Protein AF-A0A7J5Y7E7-F1 (afdb_monomer_lite)

pLDDT: mean 70.1, std 13.21, range [40.53, 94.88]

Organism: Dissostichus mawsoni (NCBI:txid36200)

Secondary structure (DSSP, 8-state):
-EE-S--S-----TT-SS-EEEEEEEEEEE-SS-EEEEEEEES--TT---EEE-S--EE-SSSEEEEEEEEEEHHHHHSTT-EEEEEEEE---HHHHHHHHHHHHHHHHHHHHHHHHHHHHHHHHHHHHHHHHHHHHHHHHHHHHHHHHHHTT-

InterPro domains:
  IPR003597 Immunoglobulin C1-set [PF07654] (18-87)
  IPR003597 Immunoglobulin C1-set [SM00407] (20-93)
  IPR007110 Immunoglobulin-like domain [PS50835] (1-99)
  IPR013783 Immunoglobulin-like fold [G3DSA:2.60.40.10] (2-101)
  IPR036179 Immunoglobulin-like domain superfamily [SSF48726] (21-87)
  IPR050380 Immune Recognition and Response Modulators [PTHR23411] (21-87)

Structure (mmCIF, N/CA/C/O backbone):
data_AF-A0A7J5Y7E7-F1
#
_entry.id   AF-A0A7J5Y7E7-F1
#
loop_
_atom_site.group_PDB
_atom_site.id
_atom_site.type_symbol
_atom_site.label_atom_id
_atom_site.label_alt_id
_atom_site.label_comp_id
_atom_site.label_asym_id
_atom_site.label_entity_id
_atom_site.label_seq_id
_atom_site.pdbx_PDB_ins_code
_atom_site.Cartn_x
_atom_site.Cartn_y
_atom_site.Cartn_z
_atom_site.occupancy
_atom_site.B_iso_or_equiv
_atom_site.auth_seq_id
_atom_site.auth_comp_id
_atom_site.auth_asym_id
_atom_site.auth_atom_id
_atom_site.pdbx_PDB_model_num
ATOM 1 N N . MET A 1 1 ? -9.689 8.902 6.388 1.00 49.56 1 MET A N 1
ATOM 2 C CA . MET A 1 1 ? -10.997 9.028 7.060 1.00 49.56 1 MET A CA 1
ATOM 3 C C . MET A 1 1 ? -10.695 9.070 8.545 1.00 49.56 1 MET A C 1
ATOM 5 O O . MET A 1 1 ? -10.110 8.118 9.051 1.00 49.56 1 MET A O 1
ATOM 9 N N . SER A 1 2 ? -10.965 10.191 9.203 1.00 42.97 2 SER A N 1
ATOM 10 C CA . SER A 1 2 ? -10.662 10.376 10.625 1.00 42.97 2 SER A CA 1
ATOM 11 C C . SER A 1 2 ? -11.962 10.228 11.402 1.00 42.97 2 SER A C 1
ATOM 13 O O . SER A 1 2 ? -12.922 10.935 11.108 1.00 42.97 2 SER A O 1
ATOM 15 N N . CYS A 1 3 ? -12.025 9.283 12.339 1.00 50.81 3 CYS A N 1
ATOM 16 C CA . CYS A 1 3 ? -13.221 9.081 13.147 1.00 50.81 3 CYS A CA 1
ATOM 17 C C . CYS A 1 3 ? -13.164 10.047 14.333 1.00 50.81 3 CYS A C 1
ATOM 19 O O . CYS A 1 3 ? -12.474 9.802 15.321 1.00 50.81 3 CYS A O 1
ATOM 21 N N . SER A 1 4 ? -13.862 11.175 14.214 1.00 48.72 4 SER A N 1
ATOM 22 C CA . SER A 1 4 ? -14.164 12.068 15.333 1.00 48.72 4 SER A CA 1
ATOM 23 C C . SER A 1 4 ? -15.438 11.616 16.047 1.00 48.72 4 SER A C 1
ATOM 25 O O . SER A 1 4 ? -16.263 10.901 15.485 1.00 48.72 4 SER A O 1
ATOM 27 N N . ARG A 1 5 ? -15.621 12.074 17.288 1.00 60.06 5 ARG A N 1
ATOM 28 C CA . ARG A 1 5 ? -16.760 11.779 18.182 1.00 60.06 5 ARG A CA 1
ATOM 29 C C . ARG A 1 5 ? -18.132 12.273 17.659 1.00 60.06 5 ARG A C 1
ATOM 31 O O . ARG A 1 5 ? -19.107 12.278 18.401 1.00 60.06 5 ARG A O 1
ATOM 38 N N . THR A 1 6 ? -18.216 12.709 16.402 1.00 40.53 6 THR A N 1
ATOM 39 C CA . THR A 1 6 ? -19.405 13.270 15.749 1.00 40.53 6 THR A CA 1
ATOM 40 C C . THR A 1 6 ? -20.445 12.187 15.453 1.00 40.53 6 THR A C 1
ATOM 42 O O . THR A 1 6 ? -20.490 11.601 14.376 1.00 40.53 6 THR A O 1
ATOM 45 N N . THR A 1 7 ? -21.244 11.918 16.486 1.00 50.38 7 THR A N 1
ATOM 46 C CA . THR A 1 7 ? -22.624 11.410 16.524 1.00 50.38 7 THR A CA 1
ATOM 47 C C . THR A 1 7 ? -23.261 11.053 15.181 1.00 50.38 7 THR A C 1
ATOM 49 O O . THR A 1 7 ? -23.774 11.915 14.473 1.00 50.38 7 THR A O 1
ATOM 52 N N . THR A 1 8 ? -23.379 9.761 14.885 1.00 48.59 8 THR A N 1
ATOM 53 C CA . THR A 1 8 ? -24.510 9.247 14.099 1.00 48.59 8 THR A CA 1
ATOM 54 C C . THR A 1 8 ? -24.797 7.801 14.509 1.00 48.59 8 THR A C 1
ATOM 56 O O . THR A 1 8 ? -24.079 6.881 14.141 1.00 48.59 8 THR A O 1
ATOM 59 N N . LYS A 1 9 ? -25.868 7.639 15.302 1.00 45.19 9 LYS A N 1
ATOM 60 C CA . LYS A 1 9 ? -26.534 6.379 15.694 1.00 45.19 9 LYS A CA 1
ATOM 61 C C . LYS A 1 9 ? -25.677 5.399 16.511 1.00 45.19 9 LYS A C 1
ATOM 63 O O . LYS A 1 9 ? -25.124 4.434 15.996 1.00 45.19 9 LYS A O 1
ATOM 68 N N . GLU A 1 10 ? -25.663 5.610 17.826 1.00 48.66 10 GLU A N 1
ATOM 69 C CA . GLU A 1 10 ? -25.092 4.666 18.786 1.00 48.66 10 GLU A CA 1
ATOM 70 C C . GLU A 1 10 ? -26.205 3.854 19.467 1.00 48.66 10 GLU A C 1
ATOM 72 O O . GLU A 1 10 ? -26.966 4.382 20.275 1.00 48.66 10 GLU A O 1
ATOM 77 N N . CYS A 1 11 ? -26.325 2.570 19.122 1.00 43.06 11 CYS A N 1
ATOM 78 C CA . CYS A 1 11 ? -27.237 1.645 19.797 1.00 43.06 11 CYS A CA 1
ATOM 79 C C . CYS A 1 11 ? -26.509 1.015 20.994 1.00 43.06 11 CYS A C 1
ATOM 81 O O . CYS A 1 11 ? -25.521 0.307 20.807 1.00 43.06 11 CYS A O 1
ATOM 83 N N . SER A 1 12 ? -26.982 1.267 22.217 1.00 50.56 12 SER A N 1
ATOM 84 C CA . SER A 1 12 ? -26.426 0.690 23.451 1.00 50.56 12 SER A CA 1
ATOM 85 C C . SER A 1 12 ? -27.406 -0.317 24.055 1.00 50.56 12 SER A C 1
ATOM 87 O O . SER A 1 12 ? -28.596 -0.025 24.154 1.00 50.56 12 SER A O 1
ATOM 89 N N . ASN A 1 13 ? -26.919 -1.492 24.464 1.00 51.56 13 ASN A N 1
ATOM 90 C CA . ASN A 1 13 ? -27.705 -2.505 25.172 1.00 51.56 13 ASN A CA 1
ATOM 91 C C . ASN A 1 13 ? -27.310 -2.509 26.662 1.00 51.56 13 ASN A C 1
ATOM 93 O O . ASN A 1 13 ? -26.133 -2.428 27.003 1.00 51.56 13 ASN A O 1
ATOM 97 N N . GLN A 1 14 ? -28.286 -2.579 27.568 1.00 52.41 14 GLN A N 1
ATOM 98 C CA . GLN A 1 14 ? -28.128 -2.205 28.985 1.00 52.41 14 GLN A CA 1
ATOM 99 C C . GLN A 1 14 ? -27.352 -3.224 29.855 1.00 52.41 14 GLN A C 1
ATOM 101 O O . GLN A 1 14 ? -27.191 -3.012 31.055 1.00 52.41 14 GLN A O 1
ATOM 106 N N . LYS A 1 15 ? -26.852 -4.333 29.288 1.00 50.50 15 LYS A N 1
ATOM 107 C CA . LYS A 1 15 ? -26.216 -5.438 30.040 1.00 50.50 15 LYS A CA 1
ATOM 108 C C . LYS A 1 15 ? -24.677 -5.433 30.083 1.00 50.50 15 LYS A C 1
ATOM 110 O O . LYS A 1 15 ? -24.100 -6.314 30.716 1.00 50.50 15 LYS A O 1
ATOM 115 N N . ASP A 1 16 ? -23.993 -4.445 29.508 1.00 55.19 16 ASP A N 1
ATOM 116 C CA . ASP A 1 16 ? -22.523 -4.386 29.515 1.00 55.19 16 ASP A CA 1
ATOM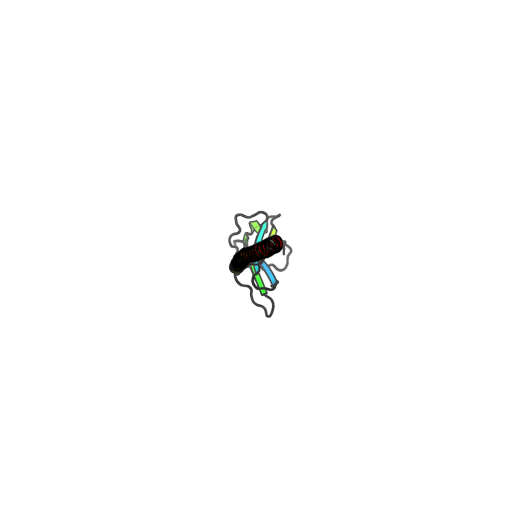 117 C C . ASP A 1 16 ? -21.964 -3.668 30.759 1.00 55.19 16 ASP A C 1
ATOM 119 O O . ASP A 1 16 ? -21.612 -2.490 30.725 1.00 55.19 16 ASP A O 1
ATOM 123 N N . ARG A 1 17 ? -21.786 -4.392 31.874 1.00 52.50 17 ARG A N 1
ATOM 124 C CA . ARG A 1 17 ? -21.107 -3.881 33.093 1.00 52.50 17 ARG A CA 1
ATOM 125 C C . ARG A 1 17 ? -19.593 -3.631 32.926 1.00 52.50 17 ARG A C 1
ATOM 127 O O . ARG A 1 17 ? -18.878 -3.420 33.901 1.00 52.50 17 ARG A O 1
ATOM 134 N N . LYS A 1 18 ? -19.090 -3.640 31.690 1.00 56.00 18 LYS A N 1
ATOM 135 C CA . LYS A 1 18 ? -17.701 -3.340 31.324 1.00 56.00 18 LYS A CA 1
ATOM 136 C C . LYS A 1 18 ? -17.725 -2.567 30.003 1.00 56.00 18 LYS A C 1
ATOM 138 O O . LYS A 1 18 ? -17.483 -3.140 28.948 1.00 56.00 18 LYS A O 1
ATOM 143 N N . TRP A 1 19 ? -18.116 -1.291 30.057 1.00 66.00 19 TRP A N 1
ATOM 144 C CA . TRP A 1 19 ? -18.354 -0.439 28.882 1.00 66.00 19 TRP A CA 1
ATOM 145 C C . TRP A 1 19 ? -17.172 -0.513 27.899 1.00 66.00 19 TRP A C 1
ATOM 147 O O . TRP A 1 19 ? -16.060 -0.060 28.173 1.00 66.00 19 TRP A O 1
ATOM 157 N N . ARG A 1 20 ? -17.395 -1.156 26.755 1.00 68.75 20 ARG A N 1
ATOM 158 C CA . ARG A 1 20 ? -16.442 -1.269 25.648 1.00 68.75 20 ARG A CA 1
ATOM 159 C C . ARG A 1 20 ? -17.100 -0.667 24.422 1.00 68.75 20 ARG A C 1
ATOM 161 O O . ARG A 1 20 ? -18.290 -0.868 24.194 1.00 68.75 20 ARG A O 1
ATOM 168 N N . LYS A 1 21 ? -16.331 0.074 23.636 1.00 73.06 21 LYS A N 1
ATOM 169 C CA . LYS A 1 21 ? -16.807 0.681 22.392 1.00 73.06 21 LYS A CA 1
ATOM 170 C C . LYS A 1 21 ? -16.151 -0.015 21.214 1.00 73.06 21 LYS A C 1
ATOM 172 O O . LYS A 1 21 ? -14.990 -0.407 21.292 1.00 73.06 21 LYS A O 1
ATOM 177 N N . THR A 1 22 ? -16.908 -0.214 20.139 1.00 74.62 22 THR A N 1
ATOM 178 C CA . THR A 1 22 ? -16.392 -0.811 18.902 1.00 74.62 22 THR A CA 1
ATOM 179 C C . THR A 1 22 ? -16.500 0.215 17.790 1.00 74.62 22 THR A C 1
ATOM 181 O O . THR A 1 22 ? -17.598 0.621 17.425 1.00 74.62 22 THR A O 1
ATOM 184 N N . LEU A 1 23 ? -15.358 0.628 17.257 1.00 76.56 23 LEU A N 1
ATOM 185 C CA . LEU A 1 23 ? -15.267 1.527 16.116 1.00 76.56 23 LEU A CA 1
ATOM 186 C C . LEU A 1 23 ? -15.266 0.703 14.835 1.00 76.56 23 LEU A C 1
ATOM 188 O O . LEU A 1 23 ? -14.576 -0.314 14.756 1.00 76.56 23 LEU A O 1
ATOM 192 N N . VAL A 1 24 ? -16.026 1.141 13.832 1.00 76.25 24 VAL A N 1
ATOM 193 C CA . VAL A 1 24 ? -16.099 0.484 12.523 1.00 76.25 24 VAL A CA 1
ATOM 194 C C . VAL A 1 24 ? -15.681 1.477 11.449 1.00 76.25 24 VAL A C 1
ATOM 196 O O . VAL A 1 24 ? -16.293 2.529 11.295 1.00 76.25 24 VAL A O 1
ATOM 199 N N . CYS A 1 25 ? -14.642 1.134 10.694 1.00 76.31 25 CYS A N 1
ATOM 200 C CA . CYS A 1 25 ? -14.216 1.878 9.514 1.00 76.31 25 CYS A CA 1
ATOM 201 C C . CYS A 1 25 ? -14.596 1.077 8.272 1.00 76.31 25 CYS A C 1
ATOM 203 O O . CYS A 1 25 ? -14.174 -0.071 8.139 1.00 76.31 25 CYS A O 1
ATOM 205 N N . VAL A 1 26 ? -15.381 1.668 7.371 1.00 77.25 26 VAL A N 1
ATOM 206 C CA . VAL A 1 26 ? -15.782 1.036 6.108 1.00 77.25 26 VAL A CA 1
ATOM 207 C C . VAL A 1 26 ? -15.105 1.765 4.957 1.00 77.25 26 VAL A C 1
ATOM 209 O O . VAL A 1 26 ? -15.387 2.933 4.703 1.00 77.25 26 VAL A O 1
ATOM 212 N N . ALA A 1 27 ? -14.234 1.064 4.236 1.00 74.81 27 ALA A N 1
ATOM 213 C CA . ALA A 1 27 ? -13.753 1.500 2.935 1.00 74.81 27 ALA A CA 1
ATOM 214 C C . ALA A 1 27 ? -14.550 0.753 1.858 1.00 74.81 27 ALA A C 1
ATOM 216 O O . ALA A 1 27 ? -14.672 -0.470 1.900 1.00 74.81 27 ALA A O 1
ATOM 217 N N . SER A 1 28 ? -15.131 1.484 0.912 1.00 74.94 28 SER A N 1
ATOM 218 C CA . SER A 1 28 ? -15.927 0.936 -0.192 1.00 74.94 28 SER A CA 1
ATOM 219 C C . SER A 1 28 ? -15.533 1.607 -1.504 1.00 74.94 28 SER A C 1
ATOM 221 O O . SER A 1 28 ? -14.918 2.674 -1.482 1.00 74.94 28 SER A O 1
ATOM 223 N N . GLY A 1 29 ? -15.843 0.970 -2.635 1.00 70.06 29 GLY A N 1
ATOM 224 C CA . GLY A 1 29 ? -15.577 1.550 -3.953 1.00 70.06 29 GLY A CA 1
ATOM 225 C C . GLY A 1 29 ? -14.110 1.492 -4.383 1.00 70.06 29 GLY A C 1
ATOM 226 O O . GLY A 1 29 ? -13.692 2.312 -5.193 1.00 70.06 29 GLY A O 1
ATOM 227 N N . PHE A 1 30 ? -13.309 0.571 -3.835 1.00 68.25 30 PHE A N 1
ATOM 228 C CA . PHE A 1 30 ? -11.902 0.422 -4.218 1.00 68.25 30 PHE A CA 1
ATOM 229 C C . PHE A 1 30 ? -11.687 -0.751 -5.184 1.00 68.25 30 PHE A C 1
ATOM 231 O O . PHE A 1 30 ? -12.418 -1.743 -5.166 1.00 68.25 30 PHE A O 1
ATOM 238 N N . TYR A 1 31 ? -10.669 -0.600 -6.028 1.00 57.78 31 TYR A N 1
ATOM 239 C CA . TYR A 1 31 ? -10.160 -1.568 -6.996 1.00 57.78 31 TYR A CA 1
ATOM 240 C C . TYR A 1 31 ? -8.659 -1.275 -7.170 1.00 57.78 31 TYR A C 1
ATOM 242 O O . TYR A 1 31 ? -8.329 -0.090 -7.306 1.00 57.78 31 TYR A O 1
ATOM 250 N N . PRO A 1 32 ? -7.734 -2.257 -7.164 1.00 62.12 32 PRO A N 1
ATOM 251 C CA . PRO A 1 32 ? -7.887 -3.718 -7.016 1.00 62.12 32 PRO A CA 1
ATOM 252 C C . PRO A 1 32 ? -8.070 -4.205 -5.552 1.00 62.12 32 PRO A C 1
ATOM 254 O O . PRO A 1 32 ? -8.142 -3.399 -4.626 1.00 62.12 32 PRO A O 1
ATOM 257 N N . ASP A 1 33 ? -8.168 -5.525 -5.339 1.00 59.91 33 ASP A N 1
ATOM 258 C CA . ASP A 1 33 ? -8.495 -6.227 -4.075 1.00 59.91 33 ASP A CA 1
ATOM 259 C C . ASP A 1 33 ? -7.399 -6.167 -2.989 1.00 59.91 33 ASP A C 1
ATOM 261 O O . ASP A 1 33 ? -7.631 -6.501 -1.826 1.00 59.91 33 ASP A O 1
ATOM 265 N N . HIS A 1 34 ? -6.202 -5.703 -3.336 1.00 63.09 34 HIS A N 1
ATOM 266 C CA . HIS A 1 34 ? -5.040 -5.666 -2.450 1.00 63.09 34 HIS A CA 1
ATOM 267 C C . HIS A 1 34 ? -5.033 -4.470 -1.482 1.00 63.09 34 HIS A C 1
ATOM 269 O O . HIS A 1 34 ? -4.016 -3.795 -1.341 1.00 63.09 34 HIS A O 1
ATOM 275 N N . VAL A 1 35 ? -6.135 -4.168 -0.798 1.00 65.12 35 VAL A N 1
ATOM 276 C CA . VAL A 1 35 ? -6.187 -3.072 0.188 1.00 65.12 35 VAL A CA 1
ATOM 277 C C . VAL A 1 35 ? -6.341 -3.640 1.590 1.00 65.12 35 VAL A C 1
ATOM 279 O O . VAL A 1 35 ? -7.211 -4.463 1.857 1.00 65.12 35 VAL A O 1
ATOM 282 N N . SER A 1 36 ? -5.497 -3.182 2.507 1.00 65.75 36 SER A N 1
ATOM 283 C CA . SER A 1 36 ? -5.576 -3.520 3.922 1.00 65.75 36 SER A CA 1
ATOM 284 C C . SER A 1 36 ? -5.739 -2.248 4.755 1.00 65.75 36 SER A C 1
ATOM 286 O O . SER A 1 36 ? -5.413 -1.146 4.308 1.00 65.75 36 SER A O 1
ATOM 288 N N . VAL A 1 37 ? -6.338 -2.382 5.936 1.00 69.75 37 VAL A N 1
ATOM 289 C CA . VAL A 1 37 ? -6.754 -1.257 6.779 1.00 69.75 37 VAL A CA 1
ATOM 290 C C . VAL A 1 37 ? -6.125 -1.407 8.155 1.00 69.75 37 VAL A C 1
ATOM 292 O O . VAL A 1 37 ? -6.268 -2.451 8.789 1.00 69.75 37 VAL A O 1
ATOM 295 N N . SER A 1 38 ? -5.456 -0.355 8.623 1.00 71.88 38 SER A N 1
ATOM 296 C CA . SER A 1 38 ? -4.863 -0.270 9.957 1.00 71.88 38 SER A CA 1
ATOM 297 C C . SER A 1 38 ? -5.424 0.911 10.742 1.00 71.88 38 SER A C 1
ATOM 299 O O . SER A 1 38 ? -5.875 1.917 10.183 1.00 71.88 38 SER A O 1
ATOM 301 N N . TRP A 1 39 ? -5.394 0.772 12.064 1.00 74.62 39 TRP A N 1
ATOM 302 C CA . TRP A 1 39 ? -5.793 1.812 13.002 1.00 74.62 39 TRP A CA 1
ATOM 303 C C . TRP A 1 39 ? -4.558 2.495 13.577 1.00 74.62 39 TRP A C 1
ATOM 305 O O . TRP A 1 39 ? -3.620 1.827 14.005 1.00 74.62 39 TRP A O 1
ATOM 315 N N . GLN A 1 40 ? -4.580 3.823 13.608 1.00 73.00 40 GLN A N 1
ATOM 316 C CA . GLN A 1 40 ? -3.616 4.652 14.317 1.00 73.00 40 GLN A CA 1
ATOM 317 C C . GLN A 1 40 ? -4.346 5.386 15.443 1.00 73.00 40 GLN A C 1
ATOM 319 O O . GLN A 1 40 ? -5.399 5.986 15.210 1.00 73.00 40 GLN A O 1
ATOM 324 N N . VAL A 1 41 ? -3.800 5.313 16.654 1.00 73.00 41 VAL A N 1
ATOM 325 C CA . VAL A 1 41 ? -4.340 5.975 17.845 1.00 73.00 41 VAL A CA 1
ATOM 326 C C . VAL A 1 41 ? -3.299 6.963 18.342 1.00 73.00 41 VAL A C 1
ATOM 328 O O . VAL A 1 41 ? -2.178 6.554 18.634 1.00 73.00 41 VAL A O 1
ATOM 331 N N . ASP A 1 42 ? -3.675 8.235 18.438 1.00 69.25 42 ASP A N 1
ATOM 332 C CA . ASP A 1 42 ? -2.798 9.295 18.935 1.00 69.25 42 ASP A CA 1
ATOM 333 C C . ASP A 1 42 ? -3.378 9.873 20.241 1.00 69.25 42 ASP A C 1
ATOM 335 O O . ASP A 1 42 ? -4.543 10.299 20.234 1.00 69.25 42 ASP A O 1
ATOM 339 N N . PRO A 1 43 ? -2.611 9.914 21.356 1.00 67.88 43 PRO A N 1
ATOM 340 C CA . PRO A 1 43 ? -1.273 9.330 21.560 1.00 67.88 43 PRO A CA 1
ATOM 341 C C . PRO A 1 43 ? -1.283 7.782 21.603 1.00 67.88 43 PRO A C 1
ATOM 343 O O . PRO A 1 43 ? -2.325 7.192 21.911 1.00 67.88 43 PRO A O 1
ATOM 346 N N . PRO A 1 44 ? -0.146 7.111 21.315 1.00 64.06 44 PRO A N 1
ATOM 347 C CA . PRO A 1 44 ? -0.068 5.651 21.241 1.00 64.06 44 PRO A CA 1
ATOM 348 C C . PRO A 1 44 ? -0.440 5.003 22.582 1.00 64.06 44 PRO A C 1
ATOM 350 O O . PRO A 1 44 ? 0.246 5.161 23.589 1.00 64.06 44 PRO A O 1
ATOM 353 N N . ALA A 1 45 ? -1.563 4.283 22.596 1.00 57.84 45 ALA A N 1
ATOM 354 C CA . ALA A 1 45 ? -2.124 3.670 23.794 1.00 57.84 45 ALA A CA 1
ATOM 355 C C . ALA A 1 45 ? -1.571 2.253 24.029 1.00 57.84 45 ALA A C 1
ATOM 357 O O . ALA A 1 45 ? -1.663 1.388 23.158 1.00 57.84 45 ALA A O 1
ATOM 358 N N . VAL A 1 46 ? -1.093 1.994 25.249 1.00 51.44 46 VAL A N 1
ATOM 359 C CA . VAL A 1 46 ? -0.570 0.692 25.719 1.00 51.44 46 VAL A CA 1
ATOM 360 C C . VAL A 1 46 ? -1.672 -0.383 25.867 1.00 51.44 46 VAL A C 1
ATOM 362 O O . VAL A 1 46 ? -1.372 -1.572 25.892 1.00 51.44 46 VAL A O 1
ATOM 365 N N . SER A 1 47 ? -2.958 -0.001 25.879 1.00 52.50 47 SER A N 1
ATOM 366 C CA . SER A 1 47 ? -4.087 -0.889 26.229 1.00 52.50 47 SER A CA 1
ATOM 367 C C . SER A 1 47 ? -5.136 -1.089 25.120 1.00 52.50 47 SER A C 1
ATOM 369 O O . SER A 1 47 ? -6.307 -1.338 25.411 1.00 52.50 47 SER A O 1
ATOM 371 N N . SER A 1 48 ? -4.760 -1.020 23.836 1.00 53.19 48 SER A N 1
ATOM 372 C CA . SER A 1 48 ? -5.670 -1.359 22.722 1.00 53.19 48 SER A CA 1
ATOM 373 C C . SER A 1 48 ? -5.813 -2.884 22.547 1.00 53.19 48 SER A C 1
ATOM 375 O O . SER A 1 48 ? -5.371 -3.485 21.570 1.00 53.19 48 SER A O 1
ATOM 377 N N . SER A 1 49 ? -6.419 -3.552 23.536 1.00 46.25 49 SER A N 1
ATOM 378 C CA . SER A 1 49 ? -6.620 -5.005 23.513 1.00 46.25 49 SER A CA 1
ATOM 379 C C . SER A 1 49 ? -7.668 -5.399 22.459 1.00 46.25 49 SER A C 1
ATOM 381 O O . SER A 1 49 ? -8.874 -5.372 22.723 1.00 46.25 49 SER A O 1
ATOM 383 N N . GLY A 1 50 ? -7.211 -5.802 21.275 1.00 54.91 50 GLY A N 1
ATOM 384 C CA . GLY A 1 50 ? -8.038 -6.482 20.275 1.00 54.91 50 GLY A CA 1
ATOM 385 C C . GLY A 1 50 ? -8.336 -5.652 19.031 1.00 54.91 50 GLY A C 1
ATOM 386 O O . GLY A 1 50 ? -9.489 -5.304 18.767 1.00 54.91 50 GLY A O 1
ATOM 387 N N . VAL A 1 51 ? -7.297 -5.398 18.233 1.00 51.88 51 VAL A N 1
ATOM 388 C CA . VAL A 1 51 ? -7.449 -5.058 16.814 1.00 51.88 51 VAL A CA 1
ATOM 389 C C . VAL A 1 51 ? -7.852 -6.341 16.082 1.00 51.88 51 VAL A C 1
ATOM 391 O O . VAL A 1 51 ? -7.014 -7.195 15.807 1.00 51.88 51 VAL A O 1
ATOM 394 N N . ALA A 1 52 ? -9.146 -6.508 15.815 1.00 45.91 52 ALA A N 1
ATOM 395 C CA . ALA A 1 52 ? -9.656 -7.596 14.989 1.00 45.91 52 ALA A CA 1
ATOM 396 C C . ALA A 1 52 ? -9.920 -7.038 13.587 1.00 45.91 52 ALA A C 1
ATOM 398 O O . ALA A 1 52 ? -11.003 -6.537 13.284 1.00 45.91 52 ALA A O 1
ATOM 399 N N . THR A 1 53 ? -8.891 -7.063 12.743 1.00 50.22 53 THR A N 1
ATOM 400 C CA . THR A 1 53 ? -9.035 -6.728 11.325 1.00 50.22 53 THR A CA 1
ATOM 401 C C . THR A 1 53 ? -9.770 -7.882 10.646 1.00 50.22 53 THR A C 1
ATOM 403 O O . THR A 1 53 ? -9.212 -8.974 10.546 1.00 50.22 53 THR A O 1
ATOM 406 N N . ASP A 1 54 ? -11.015 -7.667 10.201 1.00 49.19 54 ASP A N 1
ATOM 407 C CA . ASP A 1 54 ? -11.723 -8.654 9.375 1.00 49.19 54 ASP A CA 1
ATOM 408 C C . ASP A 1 54 ? -10.865 -8.941 8.128 1.00 49.19 54 ASP A C 1
ATOM 410 O O . ASP A 1 54 ? -10.424 -8.032 7.420 1.00 49.19 54 ASP A O 1
ATOM 414 N N . SER A 1 55 ? -10.557 -10.218 7.909 1.00 48.16 55 SER A N 1
ATOM 415 C CA . SER A 1 55 ? -9.482 -10.682 7.024 1.00 48.16 55 SER A CA 1
ATOM 416 C C . SER A 1 55 ? -9.816 -10.636 5.529 1.00 48.16 55 SER A C 1
ATOM 418 O O . SER A 1 55 ? -8.953 -10.948 4.710 1.00 48.16 55 SER A O 1
ATOM 420 N N . SER A 1 56 ? -11.039 -10.266 5.144 1.00 52.91 56 SER A N 1
ATOM 421 C CA . SER A 1 56 ? -11.530 -10.440 3.772 1.00 52.91 56 SER A CA 1
ATOM 422 C C . SER A 1 56 ? -12.421 -9.280 3.319 1.00 52.91 56 SER A C 1
ATOM 424 O O . SER A 1 56 ? -13.371 -8.891 3.999 1.00 52.91 56 SER A O 1
ATOM 426 N N . ALA A 1 57 ? -12.108 -8.719 2.146 1.00 55.25 57 ALA A N 1
ATOM 427 C CA . ALA A 1 57 ? -12.978 -7.769 1.465 1.00 55.25 57 ALA A CA 1
ATOM 428 C C . ALA A 1 57 ? -14.214 -8.511 0.935 1.00 55.25 57 ALA A C 1
ATOM 430 O O . ALA A 1 57 ? -14.092 -9.526 0.251 1.00 55.25 57 ALA A O 1
ATOM 431 N N . LEU A 1 58 ? -15.405 -8.000 1.237 1.00 58.31 58 LEU A N 1
ATOM 432 C CA . LEU A 1 58 ? -16.638 -8.508 0.656 1.00 58.31 58 LEU A CA 1
ATOM 433 C C . LEU A 1 58 ? -16.700 -8.033 -0.802 1.00 58.31 58 LEU A C 1
ATOM 435 O O . LEU A 1 58 ? -16.631 -6.828 -1.074 1.00 58.31 58 LEU A O 1
ATOM 439 N N . ARG A 1 59 ? -16.800 -8.981 -1.735 1.00 54.78 59 ARG A N 1
ATOM 440 C CA . ARG A 1 59 ? -16.954 -8.696 -3.162 1.00 54.78 59 ARG A CA 1
ATOM 441 C C . ARG A 1 59 ? -18.370 -8.167 -3.412 1.00 54.78 59 ARG A C 1
ATOM 443 O O . ARG A 1 59 ? -19.332 -8.903 -3.219 1.00 54.78 59 ARG A O 1
ATOM 450 N N . GLY A 1 60 ? -18.491 -6.898 -3.799 1.00 62.47 60 GLY A N 1
ATOM 451 C CA . GLY A 1 60 ? -19.679 -6.390 -4.489 1.00 62.47 60 GLY A CA 1
ATOM 452 C C . GLY A 1 60 ? -19.566 -6.649 -5.993 1.00 62.47 60 GLY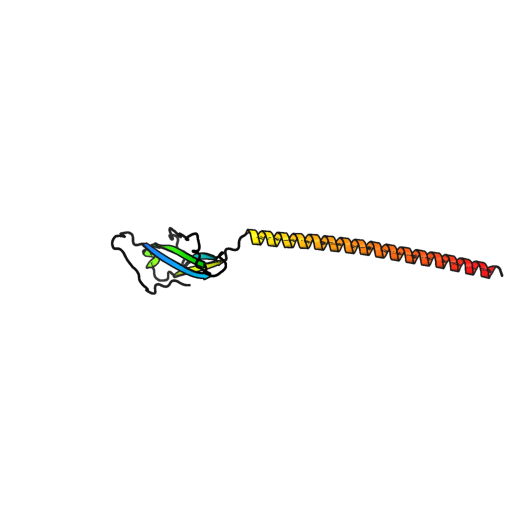 A C 1
ATOM 453 O O . GLY A 1 60 ? -18.532 -7.128 -6.458 1.00 62.47 60 GLY A O 1
ATOM 454 N N . ASP A 1 61 ? -20.595 -6.308 -6.769 1.00 68.69 61 ASP A N 1
ATOM 455 C CA . ASP A 1 61 ? -20.677 -6.668 -8.196 1.00 68.69 61 ASP A CA 1
ATOM 456 C C . ASP A 1 61 ? -19.444 -6.243 -9.019 1.00 68.69 61 ASP A C 1
ATOM 458 O O . ASP A 1 61 ? -18.946 -7.008 -9.846 1.00 68.69 61 ASP A O 1
ATOM 462 N N . LYS A 1 62 ? -18.915 -5.032 -8.775 1.00 68.25 62 LYS A N 1
ATOM 463 C CA . LYS A 1 62 ? -17.742 -4.460 -9.479 1.00 68.25 62 LYS A CA 1
ATOM 464 C C . LYS A 1 62 ? -16.715 -3.779 -8.571 1.00 68.25 62 LYS A C 1
ATOM 466 O O . LYS A 1 62 ? -15.648 -3.388 -9.033 1.00 68.25 62 LYS A O 1
ATOM 471 N N . THR A 1 63 ? -17.037 -3.592 -7.297 1.00 69.62 63 THR A N 1
ATOM 472 C CA . THR A 1 63 ? -16.201 -2.861 -6.342 1.00 69.62 63 THR A CA 1
ATOM 473 C C . THR A 1 63 ? -15.987 -3.693 -5.090 1.00 69.62 63 THR A C 1
ATOM 475 O O . THR A 1 63 ? -16.842 -4.486 -4.689 1.00 69.62 63 THR A O 1
ATOM 478 N N . TYR A 1 64 ? -14.829 -3.516 -4.461 1.00 71.50 64 TYR A N 1
ATOM 479 C CA . TYR A 1 64 ? -14.524 -4.181 -3.205 1.00 71.50 64 TYR A CA 1
ATOM 480 C C . TYR A 1 64 ? -14.944 -3.307 -2.021 1.00 71.50 64 TYR A C 1
ATOM 482 O O . TYR A 1 64 ? -14.906 -2.069 -2.072 1.00 71.50 64 TYR A O 1
ATOM 490 N N . ARG A 1 65 ? -15.363 -3.968 -0.938 1.00 73.12 65 ARG A N 1
ATOM 491 C CA . ARG A 1 65 ? -15.717 -3.335 0.334 1.00 73.12 65 ARG A CA 1
ATOM 492 C C . ARG A 1 65 ? -15.015 -4.051 1.482 1.00 73.12 65 ARG A C 1
ATOM 494 O O . ARG A 1 65 ? -15.156 -5.257 1.631 1.00 73.12 65 ARG A O 1
ATOM 501 N N . ILE A 1 66 ? -14.302 -3.313 2.327 1.00 73.75 66 ILE A N 1
ATOM 502 C CA . ILE A 1 66 ? -13.633 -3.842 3.520 1.00 73.75 66 ILE A CA 1
ATOM 503 C C . ILE A 1 66 ? -14.071 -3.039 4.741 1.00 73.75 66 ILE A C 1
ATOM 505 O O . ILE A 1 66 ? -14.201 -1.814 4.689 1.00 73.75 66 ILE A O 1
ATOM 509 N N . SER A 1 67 ? -14.325 -3.739 5.840 1.00 72.69 67 SER A N 1
ATOM 510 C CA . SER A 1 67 ? -14.636 -3.137 7.132 1.00 72.69 67 SER A CA 1
ATOM 511 C C . SER A 1 67 ? -13.594 -3.557 8.154 1.00 72.69 67 SER A C 1
ATOM 513 O O . SER A 1 67 ? -13.310 -4.740 8.270 1.00 72.69 67 SER A O 1
ATOM 515 N N . SER A 1 68 ? -13.045 -2.611 8.909 1.00 75.12 68 SER A N 1
ATOM 516 C CA . SER A 1 68 ? -12.165 -2.906 10.041 1.00 75.12 68 SER A CA 1
ATOM 517 C C . SER A 1 68 ? -12.852 -2.517 11.342 1.00 75.12 68 SER A C 1
ATOM 519 O O . SER A 1 68 ? -13.494 -1.463 11.407 1.00 75.12 68 SER A O 1
ATOM 521 N N . ARG A 1 69 ? -12.733 -3.369 12.365 1.00 73.81 69 ARG A N 1
ATOM 522 C CA . ARG A 1 69 ? -13.363 -3.181 13.674 1.00 73.81 69 ARG A CA 1
ATOM 523 C C . ARG A 1 69 ? -12.290 -3.036 14.751 1.00 73.81 69 ARG A C 1
ATOM 525 O O . ARG A 1 69 ? -11.456 -3.918 14.929 1.00 73.81 69 ARG A O 1
ATOM 532 N N . LEU A 1 70 ? -12.324 -1.934 15.494 1.00 74.94 70 LEU A N 1
ATOM 533 C CA . LEU A 1 70 ? -11.419 -1.682 16.614 1.00 74.94 70 LEU A CA 1
ATOM 534 C C . LEU A 1 70 ? -12.210 -1.671 17.919 1.00 74.94 70 LEU A C 1
ATOM 536 O O . LEU A 1 70 ? -13.102 -0.843 18.096 1.00 74.94 70 LEU A O 1
ATOM 540 N N . ARG A 1 71 ? -11.874 -2.575 18.842 1.00 73.06 71 ARG A N 1
ATOM 541 C CA . ARG A 1 71 ? -12.430 -2.564 20.200 1.00 73.06 71 ARG A CA 1
ATOM 542 C C . ARG A 1 71 ? -11.578 -1.663 21.088 1.00 73.06 71 ARG A C 1
ATOM 544 O O . ARG A 1 71 ? -10.373 -1.865 21.195 1.00 73.06 71 ARG A O 1
ATOM 551 N N . VAL A 1 72 ? -12.213 -0.694 21.738 1.00 74.38 72 VAL A N 1
ATOM 552 C CA . VAL A 1 72 ? -11.570 0.253 22.657 1.00 74.38 72 VAL A CA 1
ATOM 553 C C . VAL A 1 72 ? -12.237 0.218 24.030 1.00 74.38 72 VAL A C 1
ATOM 555 O O . VAL A 1 72 ? -13.429 -0.086 24.168 1.00 74.38 72 VAL A O 1
ATOM 558 N N . SER A 1 73 ? -11.453 0.507 25.067 1.00 76.19 73 SER A N 1
ATOM 559 C CA . SER A 1 73 ? -11.958 0.646 26.433 1.00 76.19 73 SER A CA 1
ATOM 560 C C . SER A 1 73 ? -12.782 1.936 26.586 1.00 76.19 73 SER A C 1
ATOM 562 O O . SER A 1 73 ? -12.565 2.906 25.857 1.00 76.19 73 SER A O 1
ATOM 564 N N . ALA A 1 74 ? -13.717 1.973 27.545 1.00 74.31 74 ALA A N 1
ATOM 565 C CA . ALA A 1 74 ? -14.441 3.198 27.906 1.00 74.31 74 ALA A CA 1
ATOM 566 C C . ALA A 1 74 ? -13.500 4.370 28.194 1.00 74.31 74 ALA A C 1
ATOM 568 O O . ALA A 1 74 ? -13.700 5.472 27.692 1.00 74.31 74 ALA A O 1
ATOM 569 N N . SER A 1 75 ? -12.473 4.109 29.003 1.00 73.75 75 SER A N 1
ATOM 570 C CA . SER A 1 75 ? -11.495 5.095 29.450 1.00 73.75 75 SER A CA 1
ATOM 571 C C . SER A 1 75 ? -10.752 5.719 28.274 1.00 73.75 75 SER A C 1
ATOM 573 O O . SER A 1 75 ? -10.628 6.940 28.205 1.00 73.75 75 SER A O 1
ATOM 575 N N . ASP A 1 76 ? -10.333 4.907 27.301 1.00 75.19 76 ASP A N 1
ATOM 576 C CA . ASP A 1 76 ? -9.656 5.416 26.106 1.00 75.19 76 ASP A CA 1
ATOM 577 C C . ASP A 1 76 ? -10.609 6.173 25.177 1.00 75.19 76 ASP A C 1
ATOM 579 O O . ASP A 1 76 ? -10.198 7.113 24.509 1.00 75.19 76 ASP A O 1
ATOM 583 N N . TRP A 1 77 ? -11.889 5.808 25.128 1.00 75.12 77 TRP A N 1
ATOM 584 C CA . TRP A 1 77 ? -12.858 6.532 24.305 1.00 75.12 77 TRP A CA 1
ATOM 585 C C . TRP A 1 77 ? -13.189 7.924 24.860 1.00 75.12 77 TRP A C 1
ATOM 587 O O . TRP A 1 77 ? -13.253 8.900 24.109 1.00 75.12 77 TRP A O 1
ATOM 597 N N . PHE A 1 78 ? -13.399 8.019 26.176 1.00 73.50 78 PHE A N 1
ATOM 598 C CA . PHE A 1 78 ? -13.824 9.260 26.823 1.00 73.50 78 PHE A CA 1
ATOM 599 C C . PHE A 1 78 ? -12.687 10.237 27.098 1.00 73.50 78 PHE A C 1
ATOM 601 O O . PHE A 1 78 ? -12.963 11.416 27.312 1.00 73.50 78 PHE A O 1
ATOM 608 N N . THR A 1 79 ? -11.427 9.804 27.044 1.00 74.50 79 THR A N 1
ATOM 609 C CA . THR A 1 79 ? -10.327 10.745 27.262 1.00 74.50 79 THR A CA 1
ATOM 610 C C . THR A 1 79 ? -10.289 11.797 26.154 1.00 74.50 79 THR A C 1
ATOM 612 O O . THR A 1 79 ? -10.285 11.485 24.959 1.00 74.50 79 THR A O 1
ATOM 615 N N . GLU A 1 80 ? -10.275 13.062 26.552 1.00 71.31 80 GLU A N 1
ATOM 616 C CA . GLU A 1 80 ? -10.150 14.190 25.637 1.00 71.31 80 GLU A CA 1
ATOM 617 C C . GLU A 1 80 ? -8.765 14.213 24.978 1.00 71.31 80 GLU A C 1
ATOM 619 O O . GLU A 1 80 ? -7.773 13.761 25.545 1.00 71.31 80 GLU A O 1
ATOM 624 N N . GLY A 1 81 ? -8.706 14.662 23.723 1.00 70.94 81 GLY A N 1
ATOM 625 C CA . GLY A 1 81 ? -7.469 14.684 22.935 1.00 70.94 81 GLY A CA 1
ATOM 626 C C . GLY A 1 81 ? -7.091 13.366 22.243 1.00 70.94 81 GLY A C 1
ATOM 627 O O . GLY A 1 81 ? -6.240 13.395 21.357 1.00 70.94 81 GLY A O 1
ATOM 628 N N . ARG A 1 82 ? -7.744 12.232 22.550 1.00 71.81 82 ARG A N 1
ATOM 629 C CA . ARG A 1 82 ? -7.520 10.971 21.819 1.00 71.81 82 ARG A CA 1
ATOM 630 C C . ARG A 1 82 ? -8.183 10.993 20.441 1.00 71.81 82 ARG A C 1
ATOM 632 O O . ARG A 1 82 ? -9.382 11.251 20.317 1.00 71.81 82 ARG A O 1
ATOM 639 N N . LYS A 1 83 ? -7.405 10.676 19.403 1.00 74.94 83 LYS A N 1
ATOM 640 C CA . LYS A 1 83 ? -7.873 10.574 18.012 1.00 74.94 83 LYS A CA 1
ATOM 641 C C . LYS A 1 83 ? -7.674 9.159 17.480 1.00 74.94 83 LYS A C 1
ATOM 643 O O . LYS A 1 83 ? -6.591 8.594 17.597 1.00 74.94 83 LYS A O 1
ATOM 648 N N . PHE A 1 84 ? -8.719 8.616 16.854 1.00 76.31 84 PHE A N 1
ATOM 649 C CA . PHE A 1 84 ? -8.698 7.309 16.200 1.00 76.31 84 PHE A CA 1
ATOM 650 C C . PHE A 1 84 ? -8.748 7.505 14.684 1.00 76.31 84 PHE A C 1
ATOM 652 O O . PHE A 1 84 ? -9.759 7.932 14.119 1.00 76.31 84 PHE A O 1
ATOM 659 N N . THR A 1 85 ? -7.642 7.198 14.016 1.00 74.88 85 THR A N 1
ATOM 660 C CA . THR A 1 85 ? -7.490 7.382 12.574 1.00 74.88 85 THR A CA 1
ATOM 661 C C . THR A 1 85 ? -7.463 6.032 11.875 1.00 74.88 85 THR A C 1
ATOM 663 O O . THR A 1 85 ? -6.671 5.156 12.213 1.00 74.88 85 THR A O 1
ATOM 666 N N . CYS A 1 86 ? -8.309 5.877 10.860 1.00 76.31 86 CYS A N 1
ATOM 667 C CA . CYS A 1 86 ? -8.317 4.707 9.992 1.00 76.31 86 CYS A CA 1
ATOM 668 C C . CYS A 1 86 ? -7.482 4.998 8.737 1.00 76.31 86 CYS A C 1
ATOM 670 O O . CYS A 1 86 ? -7.783 5.933 7.980 1.00 76.31 86 CYS A O 1
ATOM 672 N N . ARG A 1 87 ? -6.429 4.205 8.505 1.00 73.25 87 ARG A N 1
ATOM 673 C CA . ARG A 1 87 ? -5.561 4.313 7.324 1.00 73.25 87 ARG A CA 1
ATOM 674 C C . ARG A 1 87 ? -5.705 3.083 6.432 1.00 73.25 87 ARG A C 1
ATOM 676 O O . ARG A 1 87 ? -5.738 1.954 6.908 1.00 73.25 87 ARG A O 1
ATOM 683 N N . LYS A 1 88 ? -5.764 3.319 5.120 1.00 72.56 88 LYS A N 1
ATOM 684 C CA . LYS A 1 88 ? -5.713 2.279 4.084 1.00 72.56 88 LYS A CA 1
ATOM 685 C C . LYS A 1 88 ? -4.291 2.173 3.539 1.00 72.56 88 LYS A C 1
ATOM 687 O O . LYS A 1 88 ? -3.653 3.201 3.319 1.00 72.56 88 LYS A O 1
ATOM 692 N N . TYR A 1 89 ? -3.817 0.961 3.287 1.00 70.88 89 TYR A N 1
ATOM 693 C CA . TYR A 1 89 ? -2.546 0.703 2.619 1.00 70.88 89 TYR A CA 1
ATOM 694 C C . TYR A 1 89 ? -2.717 -0.360 1.538 1.00 70.88 89 TYR A C 1
ATOM 696 O O . TYR A 1 89 ? -3.488 -1.309 1.688 1.00 70.88 89 TYR A O 1
ATOM 704 N N . LEU A 1 90 ? -2.001 -0.183 0.428 1.00 69.06 90 LEU A N 1
ATOM 705 C CA . LEU A 1 90 ? -1.937 -1.185 -0.625 1.00 69.06 90 LEU A CA 1
ATOM 706 C C . LEU A 1 90 ? -1.053 -2.337 -0.134 1.00 69.06 90 LEU A C 1
ATOM 708 O O . LEU A 1 90 ? 0.125 -2.146 0.169 1.00 69.06 90 LEU A O 1
ATOM 712 N N . LYS A 1 91 ? -1.618 -3.538 -0.053 1.00 63.41 91 LYS A N 1
ATOM 713 C CA . LYS A 1 91 ? -0.906 -4.775 0.251 1.00 63.41 91 LYS A CA 1
ATOM 714 C C . LYS A 1 91 ? -0.168 -5.218 -1.010 1.00 63.41 91 LYS A C 1
ATOM 716 O O . LYS A 1 91 ? -0.615 -6.103 -1.725 1.00 63.41 91 LYS A O 1
ATOM 721 N N . THR A 1 92 ? 0.953 -4.569 -1.322 1.00 61.00 92 THR A N 1
ATOM 722 C CA . THR A 1 92 ? 1.807 -5.015 -2.428 1.00 61.00 92 THR A CA 1
ATOM 723 C C . THR A 1 92 ? 2.266 -6.443 -2.125 1.00 61.00 92 THR A C 1
ATOM 725 O O . THR A 1 92 ? 2.955 -6.669 -1.128 1.00 61.00 92 THR A O 1
ATOM 728 N N . THR A 1 93 ? 1.878 -7.417 -2.947 1.00 63.97 93 THR A N 1
ATOM 729 C CA . THR A 1 93 ? 2.323 -8.807 -2.803 1.00 63.97 93 THR A CA 1
ATOM 730 C C . THR A 1 93 ? 3.842 -8.854 -2.941 1.00 63.97 93 THR A C 1
ATOM 732 O O . THR A 1 93 ? 4.392 -8.481 -3.976 1.00 63.97 93 THR A O 1
ATOM 735 N N . GLN A 1 94 ? 4.539 -9.294 -1.892 1.00 62.41 94 GLN A N 1
ATOM 736 C CA . GLN A 1 94 ? 6.006 -9.318 -1.830 1.00 62.41 94 GLN A CA 1
ATOM 737 C C . GLN A 1 94 ? 6.633 -10.147 -2.971 1.00 62.41 94 GLN A C 1
ATOM 739 O O . GLN A 1 94 ? 7.716 -9.816 -3.445 1.00 62.41 94 GLN A O 1
ATOM 744 N N . ALA A 1 95 ? 5.896 -11.132 -3.496 1.00 61.53 95 ALA A N 1
ATOM 745 C CA . ALA A 1 95 ? 6.260 -11.902 -4.685 1.00 61.53 95 ALA A CA 1
ATOM 746 C C . ALA A 1 95 ? 6.451 -11.035 -5.947 1.00 61.53 95 ALA A C 1
ATOM 748 O O . ALA A 1 95 ? 7.397 -11.260 -6.694 1.00 61.53 95 ALA A O 1
ATOM 749 N N . ALA A 1 96 ? 5.626 -9.998 -6.146 1.00 62.75 96 ALA A N 1
ATOM 750 C CA . ALA A 1 96 ? 5.736 -9.092 -7.296 1.00 62.75 96 ALA A CA 1
ATOM 751 C C . ALA A 1 96 ? 6.984 -8.192 -7.216 1.00 62.75 96 ALA A C 1
ATOM 753 O O . ALA A 1 96 ? 7.556 -7.806 -8.234 1.00 62.75 96 ALA A O 1
ATOM 754 N N . LYS A 1 97 ? 7.441 -7.881 -5.994 1.00 68.25 97 LYS A N 1
ATOM 755 C CA . LYS A 1 97 ? 8.698 -7.150 -5.775 1.00 68.25 97 LYS A CA 1
ATOM 756 C C . LYS A 1 97 ? 9.907 -8.030 -6.093 1.00 68.25 97 LYS A C 1
ATOM 758 O O . LYS A 1 97 ? 10.838 -7.567 -6.741 1.00 68.25 97 LYS A O 1
ATOM 763 N N . LEU A 1 98 ? 9.871 -9.299 -5.679 1.00 74.44 98 LEU A N 1
ATOM 764 C CA . LEU A 1 98 ? 10.938 -10.266 -5.957 1.00 74.44 98 LEU A CA 1
ATOM 765 C C . LEU A 1 98 ? 11.046 -10.585 -7.453 1.00 74.44 98 LEU A C 1
ATOM 767 O O . LEU A 1 98 ? 12.151 -10.594 -7.988 1.00 74.44 98 LEU A O 1
ATOM 771 N N . SER A 1 99 ? 9.921 -10.772 -8.150 1.00 81.12 99 SER A N 1
ATOM 772 C CA . SER A 1 99 ? 9.936 -11.037 -9.593 1.00 81.12 99 SER A CA 1
ATOM 773 C C . SER A 1 99 ? 10.548 -9.880 -10.382 1.00 81.12 99 SER A C 1
ATOM 775 O O . SER A 1 99 ? 11.386 -10.113 -11.247 1.00 81.12 99 SER A O 1
ATOM 777 N N . TYR A 1 100 ? 10.192 -8.632 -10.055 1.00 80.69 100 TYR A N 1
ATOM 778 C CA . TYR A 1 100 ? 10.716 -7.442 -10.734 1.00 80.69 100 TYR A CA 1
ATOM 779 C C . TYR A 1 100 ? 12.240 -7.307 -10.597 1.00 80.69 100 TYR A C 1
ATOM 781 O O . TYR A 1 100 ? 12.933 -7.032 -11.574 1.00 80.69 100 TYR A O 1
ATOM 789 N N . VAL A 1 101 ? 12.777 -7.582 -9.405 1.00 84.56 101 VAL A N 1
ATOM 790 C CA . VAL A 1 101 ? 14.228 -7.571 -9.168 1.00 84.56 101 VAL A CA 1
ATOM 791 C C . VAL A 1 101 ? 14.931 -8.656 -9.990 1.00 84.56 101 VAL A C 1
ATOM 793 O O . VAL A 1 101 ? 15.959 -8.382 -10.604 1.00 84.56 101 VAL A O 1
ATOM 796 N N . VAL A 1 102 ? 14.362 -9.863 -10.078 1.00 86.44 102 VAL A N 1
ATOM 797 C CA . VAL A 1 102 ? 14.922 -10.954 -10.897 1.00 86.44 102 VAL A CA 1
ATOM 798 C C . VAL A 1 102 ? 14.956 -10.586 -12.385 1.00 86.44 102 VAL A C 1
ATOM 800 O O . VAL A 1 102 ? 15.946 -10.882 -13.057 1.00 86.44 102 VAL A O 1
ATOM 803 N N . PHE A 1 103 ? 13.917 -9.918 -12.901 1.00 85.25 103 PHE A N 1
ATOM 804 C CA . PHE A 1 103 ? 13.892 -9.436 -14.287 1.00 85.25 103 PHE A CA 1
ATOM 805 C C . PHE A 1 103 ? 14.985 -8.400 -14.562 1.00 85.25 103 PHE A C 1
ATOM 807 O O . PHE A 1 103 ? 15.680 -8.516 -15.572 1.00 85.25 103 PHE A O 1
ATOM 814 N N . ILE A 1 104 ? 15.184 -7.437 -13.655 1.00 86.44 104 ILE A N 1
ATOM 815 C CA . ILE A 1 104 ? 16.239 -6.422 -13.790 1.00 86.44 104 ILE A CA 1
ATOM 816 C C . ILE A 1 104 ? 17.618 -7.079 -13.803 1.00 86.44 104 ILE A C 1
ATOM 818 O O . ILE A 1 104 ? 18.408 -6.817 -14.706 1.00 86.44 104 ILE A O 1
ATOM 822 N N . VAL A 1 105 ? 17.899 -7.965 -12.841 1.00 93.56 105 VAL A N 1
ATOM 823 C CA . VAL A 1 105 ? 19.204 -8.635 -12.752 1.00 93.56 105 VAL A CA 1
ATOM 824 C C . VAL A 1 105 ? 19.481 -9.434 -14.022 1.00 93.56 105 VAL A C 1
ATOM 826 O O . VAL A 1 105 ? 20.547 -9.281 -14.610 1.00 93.56 105 VAL A O 1
ATOM 829 N N . LYS A 1 106 ? 18.510 -10.221 -14.504 1.00 90.19 106 LYS A N 1
ATOM 830 C CA . LYS A 1 106 ? 18.642 -10.958 -15.768 1.00 90.19 106 LYS A CA 1
ATOM 831 C C . LYS A 1 106 ? 18.953 -10.031 -16.941 1.00 90.19 106 LYS A C 1
ATOM 833 O O . LYS A 1 106 ? 19.906 -10.293 -17.666 1.00 90.19 106 LYS A O 1
ATOM 838 N N . SER A 1 107 ? 18.202 -8.941 -17.099 1.00 91.00 107 SER A N 1
ATOM 839 C CA . SER A 1 107 ? 18.428 -7.973 -18.179 1.00 91.00 107 SER A CA 1
ATOM 840 C C . SER A 1 107 ? 19.837 -7.376 -18.139 1.00 91.00 107 SER A C 1
ATOM 842 O O . SER A 1 107 ? 20.475 -7.266 -19.183 1.00 91.00 107 SER A O 1
ATOM 844 N N . SER A 1 108 ? 20.348 -7.034 -16.953 1.00 90.31 108 SER A N 1
ATOM 845 C CA . SER A 1 108 ? 21.708 -6.506 -16.795 1.00 90.31 108 SER A CA 1
ATOM 846 C C . SER A 1 108 ? 22.783 -7.536 -17.154 1.00 90.31 108 SER A C 1
ATOM 848 O O . SER A 1 108 ? 23.762 -7.184 -17.808 1.00 90.31 108 SER A O 1
ATOM 850 N N . VAL A 1 109 ? 22.594 -8.811 -16.785 1.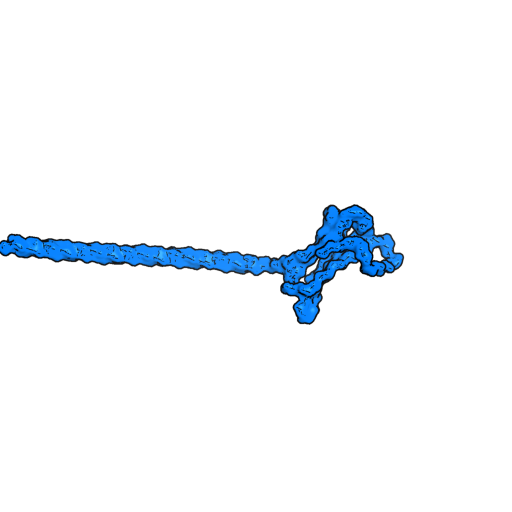00 94.88 109 VAL A N 1
ATOM 851 C CA . VAL A 1 109 ? 23.524 -9.893 -17.161 1.00 94.88 109 VAL A CA 1
ATOM 852 C C . VAL A 1 109 ? 23.556 -10.087 -18.677 1.00 94.88 109 VAL A C 1
ATOM 854 O O . VAL A 1 109 ? 24.638 -10.169 -19.257 1.00 94.88 109 VAL A O 1
ATOM 857 N N . TYR A 1 110 ? 22.391 -10.106 -19.335 1.00 91.69 110 TYR A N 1
ATOM 858 C CA . TYR A 1 110 ? 22.331 -10.195 -20.796 1.00 91.69 1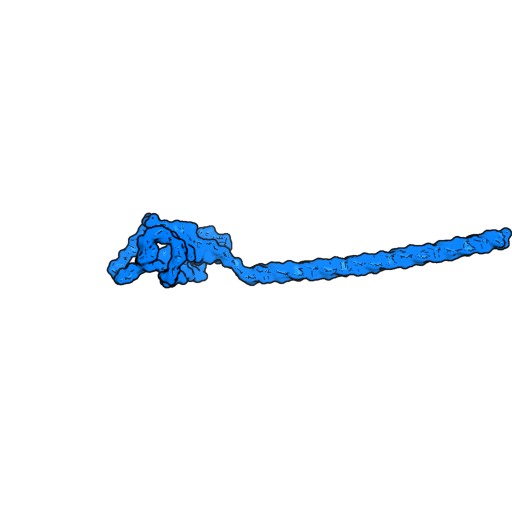10 TYR A CA 1
ATOM 859 C C . TYR A 1 110 ? 22.976 -8.976 -21.468 1.00 91.69 110 TYR A C 1
ATOM 861 O O . TYR A 1 110 ? 23.727 -9.146 -22.425 1.00 91.69 110 TYR A O 1
ATOM 869 N N . GLY A 1 111 ? 22.753 -7.767 -20.943 1.00 91.69 111 GLY 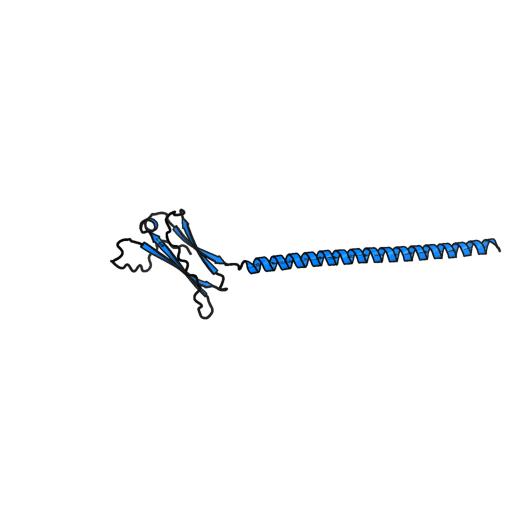A N 1
ATOM 870 C CA . GLY A 1 111 ? 23.370 -6.542 -21.457 1.00 91.69 111 GLY A CA 1
ATOM 871 C C . GLY A 1 111 ? 24.899 -6.568 -21.391 1.00 91.69 111 GLY A C 1
ATOM 872 O O . GLY A 1 111 ? 25.557 -6.294 -22.391 1.00 91.69 111 GLY A O 1
ATOM 873 N N . ALA A 1 112 ? 25.470 -6.963 -20.249 1.00 93.94 112 ALA A N 1
ATOM 874 C CA . ALA A 1 112 ? 26.921 -7.085 -20.089 1.00 93.94 112 ALA A CA 1
ATOM 875 C C . ALA A 1 112 ? 27.517 -8.178 -20.994 1.00 93.94 112 ALA A C 1
ATOM 877 O O . ALA A 1 112 ? 28.566 -7.969 -21.599 1.00 93.94 112 ALA A O 1
ATOM 878 N N . GLY A 1 113 ? 26.831 -9.318 -21.128 1.00 92.81 113 GLY A N 1
ATOM 879 C CA . GLY A 1 113 ? 27.257 -10.406 -22.010 1.00 92.81 113 GLY A CA 1
ATOM 880 C C . GLY A 1 113 ? 27.274 -9.999 -23.484 1.00 92.81 113 GLY A C 1
ATOM 881 O O . GLY A 1 113 ? 28.266 -10.228 -24.168 1.00 92.81 113 GLY A O 1
ATOM 882 N N . VAL A 1 114 ? 26.215 -9.344 -23.969 1.00 91.25 114 VAL A N 1
ATOM 883 C CA . VAL A 1 114 ? 26.149 -8.853 -25.355 1.00 91.25 114 VAL A CA 1
ATOM 884 C C . VAL A 1 114 ? 27.191 -7.765 -25.599 1.00 91.25 114 VAL A C 1
ATOM 886 O O . VAL A 1 114 ? 27.888 -7.825 -26.604 1.00 91.25 114 VAL A O 1
ATOM 889 N N . ALA A 1 115 ? 27.361 -6.814 -24.677 1.00 92.19 115 ALA A N 1
ATOM 890 C CA . ALA A 1 115 ? 28.389 -5.781 -24.803 1.00 92.19 115 ALA A CA 1
ATOM 891 C C . ALA A 1 115 ? 29.803 -6.380 -24.861 1.00 92.19 115 ALA A C 1
ATOM 893 O O . ALA A 1 115 ? 30.604 -5.971 -25.696 1.00 92.19 115 ALA A O 1
ATOM 894 N N . PHE A 1 116 ? 30.094 -7.388 -24.032 1.00 90.81 116 PHE A N 1
ATOM 895 C CA . PHE A 1 116 ? 31.362 -8.110 -24.082 1.00 90.81 116 PHE A CA 1
ATOM 896 C C . PHE A 1 116 ? 31.545 -8.843 -25.416 1.00 90.81 116 PHE A C 1
ATOM 898 O O . PHE A 1 116 ? 32.601 -8.731 -26.023 1.00 90.81 116 PHE A O 1
ATOM 905 N N . LEU A 1 117 ? 30.522 -9.543 -25.919 1.00 86.44 117 LEU A N 1
ATOM 906 C CA . LEU A 1 117 ? 30.591 -10.219 -27.220 1.00 86.44 117 LEU A CA 1
ATOM 907 C C . LEU A 1 117 ? 30.793 -9.236 -28.379 1.00 86.44 117 LEU A C 1
ATOM 909 O O . LEU A 1 117 ? 31.594 -9.514 -29.264 1.00 86.44 117 LEU A O 1
ATOM 913 N N . LEU A 1 118 ? 30.112 -8.088 -28.361 1.00 88.56 118 LEU A N 1
ATOM 914 C CA . LEU A 1 118 ? 30.281 -7.037 -29.365 1.00 88.56 118 LEU A CA 1
ATOM 915 C C . LEU A 1 118 ? 31.678 -6.419 -29.300 1.00 88.56 118 LEU A C 1
ATOM 917 O O . LEU A 1 118 ? 32.303 -6.238 -30.337 1.00 88.56 118 LEU A O 1
ATOM 921 N N . TRP A 1 119 ? 32.198 -6.157 -28.099 1.00 86.81 119 TRP A N 1
ATOM 922 C CA . TRP A 1 119 ? 33.564 -5.664 -27.928 1.00 86.81 119 TRP A CA 1
ATOM 923 C C . TRP A 1 119 ? 34.594 -6.694 -28.417 1.00 86.81 119 TRP A C 1
ATOM 925 O O . TRP A 1 119 ? 35.493 -6.351 -29.177 1.00 86.81 119 TRP A O 1
ATOM 935 N N . ARG A 1 120 ? 34.428 -7.976 -28.074 1.00 82.94 120 ARG A N 1
ATOM 936 C CA . ARG A 1 120 ? 35.310 -9.059 -28.542 1.00 82.94 120 ARG A CA 1
ATOM 937 C C . ARG A 1 120 ? 35.236 -9.280 -30.051 1.00 82.94 120 ARG A C 1
ATOM 939 O O . ARG A 1 120 ? 36.242 -9.633 -30.657 1.00 82.94 120 ARG A O 1
ATOM 946 N N . LEU A 1 121 ? 34.066 -9.080 -30.654 1.00 83.00 121 LEU A N 1
ATOM 947 C CA . LEU A 1 121 ? 33.902 -9.129 -32.103 1.00 83.00 121 LEU A CA 1
ATOM 948 C C . LEU A 1 121 ? 34.574 -7.924 -32.775 1.00 83.00 121 LEU A C 1
ATOM 950 O O . LEU A 1 121 ? 35.249 -8.105 -33.782 1.00 83.00 121 LEU A O 1
ATOM 954 N N . GLN A 1 122 ? 34.441 -6.728 -32.196 1.00 85.12 122 GLN A N 1
ATOM 955 C CA . GLN A 1 122 ? 35.099 -5.518 -32.690 1.00 85.12 122 GLN A CA 1
ATOM 956 C C . GLN A 1 122 ? 36.628 -5.644 -32.637 1.00 85.12 122 GLN A C 1
ATOM 958 O O . GLN A 1 122 ? 37.276 -5.397 -33.644 1.00 85.12 122 GLN A O 1
ATOM 963 N N . GLU A 1 123 ? 37.195 -6.135 -31.526 1.00 82.88 123 GLU A N 1
ATOM 964 C CA . GLU A 1 123 ? 38.636 -6.430 -31.415 1.00 82.88 123 GLU A CA 1
ATOM 965 C C . GLU A 1 123 ? 39.123 -7.355 -32.538 1.00 82.88 123 GLU A C 1
ATOM 967 O O . GLU A 1 123 ? 40.195 -7.154 -33.101 1.00 82.88 123 GLU A O 1
ATOM 972 N N . PHE A 1 124 ? 38.341 -8.382 -32.869 1.00 81.00 124 PHE A N 1
ATOM 973 C CA . PHE A 1 124 ? 38.717 -9.347 -33.896 1.00 81.00 124 PHE A CA 1
ATOM 974 C C . PHE A 1 124 ? 38.633 -8.757 -35.310 1.00 81.00 124 PHE A C 1
ATOM 976 O O . PHE A 1 124 ? 39.510 -9.014 -36.132 1.00 81.00 124 PHE A O 1
ATOM 983 N N . ILE A 1 125 ? 37.609 -7.943 -35.585 1.00 80.62 125 ILE A N 1
ATOM 984 C CA . ILE A 1 125 ? 37.475 -7.217 -36.854 1.00 80.62 125 ILE A CA 1
ATOM 985 C C . ILE A 1 125 ? 38.638 -6.235 -37.028 1.00 80.62 125 ILE A C 1
ATOM 987 O O . ILE A 1 125 ? 39.246 -6.215 -38.096 1.00 80.62 125 ILE A O 1
ATOM 991 N N . ASP A 1 126 ? 38.992 -5.484 -35.981 1.00 82.00 126 ASP A N 1
ATOM 992 C CA . ASP A 1 126 ? 40.104 -4.529 -36.018 1.00 82.00 126 ASP A CA 1
ATOM 993 C C . ASP A 1 126 ? 41.444 -5.242 -36.277 1.00 82.00 126 ASP A C 1
ATOM 995 O O . ASP A 1 126 ? 42.241 -4.777 -37.089 1.00 82.00 126 ASP A O 1
ATOM 999 N N . ILE A 1 127 ? 41.684 -6.407 -35.659 1.00 78.88 127 ILE A N 1
ATOM 1000 C CA . ILE A 1 127 ? 42.887 -7.219 -35.916 1.00 78.88 127 ILE A CA 1
ATOM 1001 C C . ILE A 1 127 ? 42.926 -7.713 -37.368 1.00 78.88 127 ILE A C 1
ATOM 1003 O O . ILE A 1 127 ? 43.953 -7.564 -38.025 1.00 78.88 127 ILE A O 1
ATOM 1007 N N . ILE A 1 128 ? 41.814 -8.240 -37.895 1.00 78.31 128 ILE A N 1
ATOM 1008 C CA . ILE A 1 128 ? 41.747 -8.718 -39.286 1.00 78.31 128 ILE A CA 1
ATOM 1009 C C . ILE A 1 128 ? 42.011 -7.580 -40.273 1.00 78.31 128 ILE A C 1
ATOM 1011 O O . ILE A 1 128 ? 42.793 -7.762 -41.205 1.00 78.31 128 ILE A O 1
ATOM 1015 N N . GLN A 1 129 ? 41.398 -6.409 -40.071 1.00 76.69 129 GLN A N 1
ATOM 1016 C CA . GLN A 1 129 ? 41.633 -5.264 -40.952 1.00 76.69 129 GLN A CA 1
ATOM 1017 C C . GLN A 1 129 ? 43.087 -4.778 -40.875 1.00 76.69 129 GLN A C 1
ATOM 1019 O O . GLN A 1 129 ? 43.666 -4.422 -41.898 1.00 76.69 129 GLN A O 1
ATOM 1024 N N . VAL A 1 130 ? 43.710 -4.801 -39.692 1.00 79.25 130 VAL A N 1
ATOM 1025 C CA . VAL A 1 130 ? 45.126 -4.431 -39.527 1.00 79.25 130 VAL A CA 1
ATOM 1026 C C . VAL A 1 130 ? 46.064 -5.442 -40.197 1.00 79.25 130 VAL A C 1
ATOM 1028 O O . VAL A 1 130 ? 47.049 -5.030 -40.813 1.00 79.25 130 VAL A O 1
ATOM 1031 N N . ASP A 1 131 ? 45.779 -6.742 -40.115 1.00 81.75 131 ASP A N 1
ATOM 1032 C CA . ASP A 1 131 ? 46.569 -7.778 -40.792 1.00 81.75 131 ASP A CA 1
ATOM 1033 C C . ASP A 1 131 ? 46.415 -7.711 -42.321 1.00 81.75 131 ASP A C 1
ATOM 1035 O O . ASP A 1 131 ? 47.407 -7.841 -43.041 1.00 81.75 131 ASP A O 1
ATOM 1039 N N . GLU A 1 132 ? 45.207 -7.436 -42.828 1.00 81.38 132 GLU A N 1
ATOM 1040 C CA . GLU A 1 132 ? 44.960 -7.228 -44.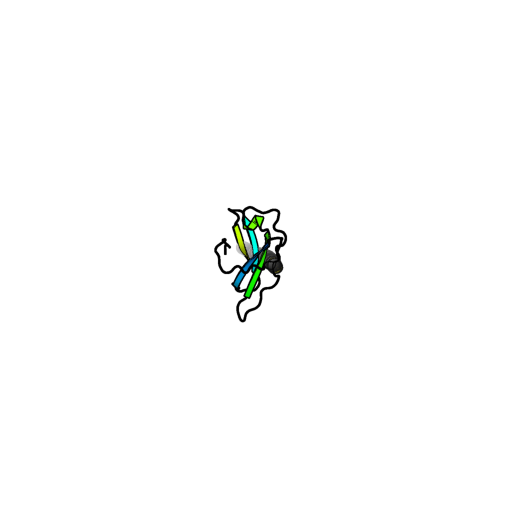260 1.00 81.38 132 GLU A CA 1
ATOM 1041 C C . GLU A 1 132 ? 45.735 -6.008 -44.792 1.00 81.38 132 GLU A C 1
ATOM 1043 O O . GLU A 1 132 ? 46.446 -6.119 -45.792 1.00 81.38 132 GLU A O 1
ATOM 1048 N N . VAL A 1 133 ? 45.692 -4.867 -44.089 1.00 85.75 133 VAL A N 1
ATOM 1049 C CA . VAL A 1 133 ? 46.435 -3.649 -44.470 1.00 85.75 133 VAL A CA 1
ATOM 1050 C C . VAL A 1 133 ? 47.945 -3.889 -44.467 1.00 85.75 133 VAL A C 1
ATOM 1052 O O . VAL A 1 133 ? 48.622 -3.532 -45.432 1.00 85.75 133 VAL A O 1
ATOM 1055 N N . LYS A 1 134 ? 48.486 -4.553 -43.437 1.00 86.06 134 LYS A N 1
ATOM 1056 C CA . LYS A 1 134 ? 49.920 -4.887 -43.378 1.00 86.06 134 LYS A CA 1
ATOM 1057 C C . LYS A 1 134 ? 50.350 -5.828 -44.499 1.00 86.06 134 LYS A C 1
ATOM 1059 O O . LYS A 1 134 ? 51.471 -5.715 -44.994 1.00 86.06 134 LYS A O 1
ATOM 1064 N N . LEU A 1 135 ? 49.486 -6.761 -44.902 1.00 84.25 135 LEU A N 1
ATOM 1065 C CA . LEU A 1 135 ? 49.763 -7.667 -46.013 1.00 84.25 135 LEU A CA 1
ATOM 1066 C C . LEU A 1 135 ? 49.794 -6.909 -47.346 1.00 84.25 135 LEU A C 1
ATOM 1068 O O . LEU A 1 135 ? 50.706 -7.123 -48.143 1.00 84.25 135 LEU A O 1
ATOM 1072 N N . VAL A 1 136 ? 48.847 -5.994 -47.563 1.00 86.06 136 VAL A N 1
ATOM 1073 C CA . VAL A 1 136 ? 48.818 -5.124 -48.748 1.00 86.06 136 VAL A CA 1
ATOM 1074 C C . VAL A 1 136 ? 50.058 -4.228 -48.797 1.00 86.06 136 VAL A C 1
ATOM 1076 O O . VAL A 1 136 ? 50.711 -4.171 -49.836 1.00 86.06 136 VAL A O 1
ATOM 1079 N N . GLU A 1 137 ? 50.452 -3.605 -47.682 1.00 84.81 137 GLU A N 1
ATOM 1080 C CA . GLU A 1 137 ? 51.693 -2.818 -47.595 1.00 84.81 137 GLU A CA 1
ATOM 1081 C C . GLU A 1 137 ? 52.941 -3.667 -47.873 1.00 84.81 137 GLU A C 1
ATOM 1083 O O . GLU A 1 137 ? 53.839 -3.234 -48.596 1.00 84.81 137 GLU A O 1
ATOM 1088 N N . ALA A 1 138 ? 53.004 -4.893 -47.346 1.00 82.88 138 ALA A N 1
ATOM 1089 C CA . ALA A 1 138 ? 54.121 -5.801 -47.591 1.00 82.88 138 ALA A CA 1
ATOM 1090 C C . ALA A 1 138 ? 54.210 -6.238 -49.064 1.00 82.88 138 ALA A C 1
ATOM 1092 O O . ALA A 1 138 ? 55.315 -6.358 -49.598 1.00 82.88 138 ALA A O 1
ATOM 1093 N N . LEU A 1 139 ? 53.070 -6.453 -49.729 1.00 82.12 139 LEU A N 1
ATOM 1094 C CA . LEU A 1 139 ? 53.009 -6.779 -51.156 1.00 82.12 139 LEU A CA 1
ATOM 1095 C C . LEU A 1 139 ? 53.372 -5.577 -52.028 1.00 82.12 139 LEU A C 1
ATOM 1097 O O . LEU A 1 139 ? 54.199 -5.729 -52.918 1.00 82.12 139 LEU A O 1
ATOM 1101 N N . LEU A 1 140 ? 52.865 -4.380 -51.724 1.00 83.56 140 LEU A N 1
ATOM 1102 C CA . LEU A 1 140 ? 53.277 -3.135 -52.386 1.00 83.56 140 LEU A CA 1
ATOM 1103 C C . LEU A 1 140 ? 54.780 -2.885 -52.227 1.00 83.56 140 LEU A C 1
ATOM 1105 O O . LEU A 1 140 ? 55.464 -2.568 -53.194 1.00 83.56 140 LEU A O 1
ATOM 1109 N N . CYS A 1 141 ? 55.321 -3.099 -51.027 1.00 75.19 141 CYS A N 1
ATOM 1110 C CA . CYS A 1 141 ? 56.756 -3.003 -50.767 1.00 75.19 141 CYS A CA 1
ATOM 1111 C C . CYS A 1 141 ? 57.559 -4.047 -51.566 1.00 75.19 141 CYS A C 1
ATOM 1113 O O . CYS A 1 141 ? 58.690 -3.785 -51.980 1.00 75.19 141 CYS A O 1
ATOM 1115 N N . ARG A 1 142 ? 56.985 -5.229 -51.822 1.00 79.69 142 ARG A N 1
ATOM 1116 C CA . ARG A 1 142 ? 57.591 -6.257 -52.678 1.00 79.69 142 ARG A CA 1
ATOM 1117 C C . ARG A 1 142 ? 57.554 -5.864 -54.156 1.00 79.69 142 ARG A C 1
ATOM 1119 O O . ARG A 1 142 ? 58.587 -5.980 -54.811 1.00 79.69 142 ARG A O 1
ATOM 1126 N N . GLU A 1 143 ? 56.416 -5.366 -54.631 1.00 79.19 143 GLU A N 1
ATOM 1127 C CA . GLU A 1 143 ? 56.195 -4.926 -56.013 1.00 79.19 143 GLU A CA 1
ATOM 1128 C C . GLU A 1 143 ? 57.137 -3.763 -56.367 1.00 79.19 143 GLU A C 1
ATOM 1130 O O . GLU A 1 143 ? 57.910 -3.847 -57.317 1.00 79.19 143 GLU A O 1
ATOM 1135 N N . GLN A 1 144 ? 57.186 -2.729 -55.517 1.00 75.81 144 GLN A N 1
ATOM 1136 C CA . GLN A 1 144 ? 58.077 -1.572 -55.678 1.00 75.81 144 GLN A CA 1
ATOM 1137 C C . GLN A 1 144 ? 59.559 -1.969 -55.641 1.00 75.81 144 GLN A C 1
ATOM 1139 O O . GLN A 1 144 ? 60.378 -1.425 -56.380 1.00 75.81 144 GLN A O 1
ATOM 1144 N N . ARG A 1 145 ? 59.931 -2.960 -54.817 1.00 70.00 145 ARG A N 1
ATOM 1145 C CA . ARG A 1 145 ? 61.302 -3.487 -54.812 1.00 70.00 145 ARG A CA 1
ATOM 1146 C C . ARG A 1 145 ? 61.644 -4.188 -56.133 1.00 70.00 145 ARG A C 1
ATOM 1148 O O . ARG A 1 145 ? 62.790 -4.110 -56.561 1.00 70.00 145 ARG A O 1
ATOM 1155 N N . GLN A 1 146 ? 60.699 -4.882 -56.767 1.00 69.75 146 GLN A N 1
ATOM 1156 C CA . GLN A 1 146 ? 60.936 -5.536 -58.060 1.00 69.75 146 GLN A CA 1
ATOM 1157 C C . GLN A 1 146 ? 61.076 -4.516 -59.196 1.00 69.75 146 GLN A C 1
ATOM 1159 O O . GLN A 1 146 ? 61.965 -4.685 -60.029 1.00 69.75 146 GLN A O 1
ATOM 1164 N N . GLU A 1 147 ? 60.279 -3.444 -59.179 1.00 66.69 147 GLU A N 1
ATOM 1165 C CA . GLU A 1 147 ? 60.324 -2.343 -60.155 1.00 66.69 147 GLU A CA 1
ATOM 1166 C C . GLU A 1 147 ? 61.681 -1.604 -60.121 1.00 66.69 147 GLU A C 1
ATOM 1168 O O . GLU A 1 147 ? 62.337 -1.439 -61.149 1.00 66.69 147 GLU A O 1
ATOM 1173 N N . VAL A 1 148 ? 62.200 -1.297 -58.923 1.00 64.38 148 VAL A N 1
ATOM 1174 C CA . VAL A 1 148 ? 63.532 -0.675 -58.747 1.00 64.38 148 VAL A CA 1
ATOM 1175 C C . VAL A 1 148 ? 64.677 -1.584 -59.217 1.00 64.38 148 VAL A C 1
ATOM 1177 O O . VAL A 1 148 ? 65.671 -1.106 -59.764 1.00 64.38 148 VAL A O 1
ATOM 1180 N N . VAL A 1 149 ? 64.558 -2.903 -59.028 1.00 64.12 149 VAL A N 1
ATOM 1181 C CA . VAL A 1 149 ? 65.575 -3.867 -59.492 1.00 64.12 149 VAL A CA 1
ATOM 1182 C C . VAL A 1 149 ? 65.561 -4.012 -61.018 1.00 64.12 149 VAL A C 1
ATOM 1184 O O . VAL A 1 149 ? 66.607 -4.285 -61.603 1.00 64.12 149 VAL A O 1
ATOM 1187 N N . THR A 1 150 ? 64.416 -3.803 -61.676 1.00 58.50 150 THR A N 1
ATOM 1188 C CA . THR A 1 150 ? 64.317 -3.899 -63.142 1.00 58.50 150 THR A CA 1
ATOM 1189 C C . THR A 1 150 ? 64.821 -2.647 -63.861 1.00 58.50 150 THR A C 1
ATOM 1191 O O . THR A 1 150 ? 65.419 -2.790 -64.923 1.00 58.50 150 THR A O 1
ATOM 1194 N N . GLU A 1 151 ? 64.685 -1.447 -63.281 1.00 60.44 151 GLU A N 1
ATOM 1195 C CA . GLU A 1 151 ? 65.269 -0.223 -63.865 1.00 60.44 151 GLU A CA 1
ATOM 1196 C C . GLU A 1 151 ? 66.804 -0.159 -63.771 1.00 60.44 151 GLU A C 1
ATOM 1198 O O . GLU A 1 151 ? 67.440 0.435 -64.634 1.00 60.44 151 GLU A O 1
ATOM 1203 N N . GLN A 1 152 ? 67.440 -0.784 -62.773 1.00 57.78 152 GLN A N 1
ATOM 1204 C CA . GLN A 1 152 ? 68.908 -0.748 -62.630 1.00 57.78 152 GLN A CA 1
ATOM 1205 C C . GLN A 1 152 ? 69.673 -1.701 -63.568 1.00 57.78 152 GLN A C 1
ATOM 1207 O O . GLN A 1 152 ? 70.906 -1.709 -63.547 1.00 57.78 152 GLN A O 1
ATOM 1212 N N . GLN A 1 153 ? 68.980 -2.520 -64.368 1.00 53.44 153 GLN A N 1
ATOM 1213 C CA . GLN A 1 153 ? 69.602 -3.462 -65.312 1.00 53.44 153 GLN A CA 1
ATOM 1214 C C . GLN A 1 153 ? 69.423 -3.089 -66.797 1.00 53.44 153 GLN A C 1
ATOM 1216 O O . GLN A 1 153 ? 69.780 -3.903 -67.652 1.00 53.44 153 GLN A O 1
ATOM 1221 N N . ILE A 1 154 ? 68.907 -1.892 -67.110 1.00 52.44 154 ILE A N 1
ATOM 1222 C CA . ILE A 1 154 ? 68.770 -1.359 -68.480 1.00 52.44 154 ILE A CA 1
ATOM 1223 C C . ILE A 1 154 ? 69.760 -0.215 -68.707 1.00 52.44 154 ILE A C 1
ATOM 1225 O O . ILE A 1 154 ? 69.905 0.633 -67.800 1.00 52.44 154 ILE A O 1
#

Radius of gyration: 39.41 Å; chains: 1; bounding box: 98×27×102 Å

Foldseek 3Di:
DWDDPDDDDDDDDPPPPFDKDKDKDKDKFDDDQQKFKDKDKPPDDPPQPDFDFPPGWDDDPDMTMGMTIGIGGPVLVPDPPIIIDMDMDGNDPVVVVVVVVVVVVVVVVVVVVVVVVVVVVVVVVVVVVVVVVVVVVVVVVVVVVVVVVVVVVD

Sequence (154 aa):
MSCSRTTTKECSNQKDRKWRKTLVCVASGFYPDHVSVSWQVDPPAVSSSGVATDSSALRGDKTYRISSRLRVSASDWFTEGRKFTCRKYLKTTQAAKLSYVVFIVKSSVYGAGVAFLLWRLQEFIDIIQVDEVKLVEALLCREQRQEVVTEQQI